Protein AF-A0A5U3ALV8-F1 (afdb_monomer_lite)

Organism: Salmonella enterica (NCBI:txid28901)

Secondary structure (DSSP, 8-state):
--HHHHHHHHHHHHHHHHHHHHHHHHHHHHHHHHHHHHHHHHHHHHSSEEE-TT-SS-SS---EEEEEE--SSSSEEEEEEEETTTEEEEEEEEE-TTSEEEEEEEEEETTEEEEEEEEEEEEETTTTEEEEEEEEE--SSSSSTTGGG---EEEEEE--TTTT--TTS--PPP-

Radius of gyration: 24.42 Å; chains: 1; bounding box: 66×45×70 Å

pLDDT: mean 79.69, std 16.47, range [36.09, 94.75]

Structure (mmCIF, N/CA/C/O backbone):
data_AF-A0A5U3ALV8-F1
#
_entry.id   AF-A0A5U3ALV8-F1
#
loop_
_atom_site.group_PDB
_atom_site.id
_atom_site.type_symbol
_atom_site.label_atom_id
_atom_site.label_alt_id
_atom_site.label_comp_id
_atom_site.label_asym_id
_atom_site.label_entity_id
_atom_site.label_seq_id
_atom_site.pdbx_PDB_ins_code
_atom_site.Cartn_x
_atom_site.Cartn_y
_atom_site.Cartn_z
_atom_site.occupancy
_atom_site.B_iso_or_equiv
_atom_site.auth_seq_id
_atom_site.auth_comp_id
_atom_site.auth_asym_id
_atom_site.auth_atom_id
_atom_site.pdbx_PDB_model_num
ATOM 1 N N . MET A 1 1 ? -31.686 26.295 45.416 1.00 59.69 1 MET A N 1
ATOM 2 C CA . MET A 1 1 ? -31.853 25.153 44.488 1.00 59.69 1 MET A CA 1
ATOM 3 C C . MET A 1 1 ? -32.961 24.269 45.014 1.00 59.69 1 MET A C 1
ATOM 5 O O . MET A 1 1 ? -32.946 23.977 46.206 1.00 59.69 1 MET A O 1
ATOM 9 N N . LYS A 1 2 ? -33.937 23.896 44.177 1.00 85.94 2 LYS A N 1
ATOM 10 C CA . LYS A 1 2 ? -34.950 22.918 44.588 1.00 85.94 2 LYS A CA 1
ATOM 11 C C . LYS A 1 2 ? -34.312 21.530 44.600 1.00 85.94 2 LYS A C 1
ATOM 13 O O . LYS A 1 2 ? -33.419 21.245 43.809 1.00 85.94 2 LYS A O 1
ATOM 18 N N . LEU A 1 3 ? -34.788 20.664 45.489 1.00 81.38 3 LEU A N 1
ATOM 19 C CA . LEU A 1 3 ? -34.316 19.280 45.618 1.00 81.38 3 LEU A CA 1
ATOM 20 C C . LEU A 1 3 ? -34.462 18.504 44.291 1.00 81.38 3 LEU A C 1
ATOM 22 O O . LEU A 1 3 ? -33.603 17.696 43.948 1.00 81.38 3 LEU A O 1
ATOM 26 N N . SER A 1 4 ? -35.490 18.837 43.503 1.00 83.81 4 SER A N 1
ATOM 27 C CA . SER A 1 4 ? -35.713 18.344 42.138 1.00 83.81 4 SER A CA 1
ATOM 28 C C . SER A 1 4 ? -34.569 18.669 41.178 1.00 83.81 4 SER A C 1
ATOM 30 O O . SER A 1 4 ? -34.181 17.818 40.385 1.00 83.81 4 SER A O 1
ATOM 32 N N . ASP A 1 5 ? -34.007 19.875 41.270 1.00 83.38 5 ASP A N 1
ATOM 33 C CA . ASP A 1 5 ? -32.976 20.357 40.348 1.00 83.38 5 ASP A CA 1
ATOM 34 C C . ASP A 1 5 ? -31.642 19.660 40.645 1.00 83.38 5 ASP A C 1
ATOM 36 O O . ASP A 1 5 ? -30.914 19.278 39.732 1.00 83.38 5 ASP A O 1
ATOM 40 N N . SER A 1 6 ? -31.359 19.409 41.929 1.00 85.12 6 SER A N 1
ATOM 41 C CA . SER A 1 6 ? -30.195 18.631 42.363 1.00 85.12 6 SER A CA 1
ATOM 42 C C . SER A 1 6 ? -30.276 17.169 41.909 1.00 85.12 6 SER A C 1
ATOM 44 O O . SER A 1 6 ? -29.286 16.616 41.436 1.00 85.12 6 SER A O 1
ATOM 46 N N . ILE A 1 7 ? -31.451 16.537 42.011 1.00 86.69 7 ILE A N 1
ATOM 47 C CA . ILE A 1 7 ? -31.667 15.149 41.563 1.00 86.69 7 ILE A CA 1
ATOM 48 C C . ILE A 1 7 ? -31.586 15.052 40.031 1.00 86.69 7 ILE A C 1
ATOM 50 O O . ILE A 1 7 ? -30.960 14.132 39.499 1.00 86.69 7 ILE A O 1
ATOM 54 N N . ALA A 1 8 ? -32.160 16.018 39.310 1.00 85.12 8 ALA A N 1
ATOM 55 C CA . ALA A 1 8 ? -32.046 16.108 37.856 1.00 85.12 8 ALA A CA 1
ATOM 56 C C . ALA A 1 8 ? -30.580 16.261 37.410 1.00 85.12 8 ALA A C 1
ATOM 58 O O . ALA A 1 8 ? -30.139 15.601 36.474 1.00 85.12 8 ALA A O 1
ATOM 59 N N . PHE A 1 9 ? -29.789 17.062 38.126 1.00 88.88 9 PHE A N 1
ATOM 60 C CA . PHE A 1 9 ? -28.369 17.235 37.827 1.00 88.88 9 PHE A CA 1
ATOM 61 C C . PHE A 1 9 ? -27.546 15.963 38.091 1.00 88.88 9 PHE A C 1
ATOM 63 O O . PHE A 1 9 ? -26.733 15.564 37.259 1.00 88.88 9 PHE A O 1
ATOM 70 N N . ILE A 1 10 ? -27.789 15.277 39.213 1.00 89.69 10 ILE A N 1
ATOM 71 C CA . ILE A 1 10 ? -27.109 14.011 39.533 1.00 89.69 10 ILE A CA 1
ATOM 72 C C . ILE A 1 10 ? -27.480 12.924 38.516 1.00 89.69 10 ILE A C 1
ATOM 74 O O . ILE A 1 10 ? -26.599 12.217 38.030 1.00 89.69 10 ILE A O 1
ATOM 78 N N . SER A 1 11 ? -28.760 12.806 38.152 1.00 89.69 11 SER A N 1
ATOM 79 C CA . SER A 1 11 ? -29.200 11.833 37.143 1.00 89.69 11 SER A CA 1
ATOM 80 C C . SER A 1 11 ? -28.583 12.110 35.772 1.00 89.69 11 SER A C 1
ATOM 82 O O . SER A 1 11 ? -28.074 11.177 35.158 1.00 89.69 11 SER A O 1
ATOM 84 N N . LEU A 1 12 ? -28.498 13.374 35.341 1.00 91.38 12 LEU A N 1
ATOM 85 C CA . LEU A 1 12 ? -27.800 13.762 34.111 1.00 91.38 12 LEU A CA 1
ATOM 86 C C . LEU A 1 12 ? -26.332 13.303 34.114 1.00 91.38 12 LEU A C 1
ATOM 88 O O . LEU A 1 12 ? -25.855 12.732 33.130 1.00 91.38 12 LEU A O 1
ATOM 92 N N . ILE A 1 13 ? -25.618 13.520 35.223 1.00 90.56 13 ILE A N 1
ATOM 93 C CA . ILE A 1 13 ? -24.218 13.105 35.370 1.00 90.56 13 ILE A CA 1
ATOM 94 C C . ILE A 1 13 ? -24.096 11.582 35.257 1.00 90.56 13 ILE A C 1
ATOM 96 O O . ILE A 1 13 ? -23.294 11.087 34.464 1.00 90.56 13 ILE A O 1
ATOM 100 N N . VAL A 1 14 ? -24.914 10.834 36.001 1.00 89.81 14 VAL A N 1
ATOM 101 C CA . VAL A 1 14 ? -24.889 9.363 35.998 1.00 89.81 14 VAL A CA 1
ATOM 102 C C . VAL A 1 14 ? -25.221 8.807 34.611 1.00 89.81 14 VAL A C 1
ATOM 104 O O . VAL A 1 14 ? -24.512 7.928 34.122 1.00 89.81 14 VAL A O 1
ATOM 107 N N . SER A 1 15 ? -26.233 9.354 33.934 1.00 89.06 15 SER A N 1
ATOM 108 C CA . SER A 1 15 ? -26.587 8.971 32.563 1.00 89.06 15 SER A CA 1
ATOM 109 C C . SER A 1 15 ? -25.458 9.260 31.571 1.00 89.06 15 SER A C 1
ATOM 111 O O . SER A 1 15 ? -25.174 8.430 30.710 1.00 89.06 15 SER A O 1
ATOM 113 N N . THR A 1 16 ? -24.765 10.392 31.716 1.00 89.06 16 THR A N 1
ATOM 114 C CA . THR A 1 16 ? -23.624 10.748 30.858 1.00 89.06 16 THR A CA 1
ATOM 115 C C 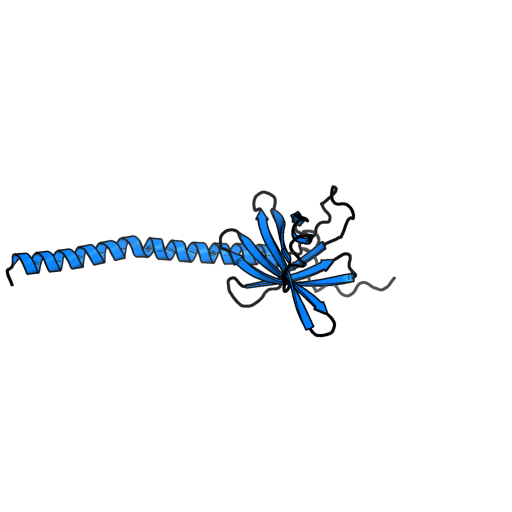. THR A 1 16 ? -22.455 9.787 31.063 1.00 89.06 16 THR A C 1
ATOM 117 O O . THR A 1 16 ? -21.880 9.293 30.093 1.00 89.06 16 THR A O 1
ATOM 120 N N . PHE A 1 17 ? -22.127 9.455 32.314 1.00 89.12 17 PHE A N 1
ATOM 121 C CA . PHE A 1 17 ? -21.085 8.473 32.613 1.00 89.12 17 PHE A CA 1
ATOM 122 C C . PHE A 1 17 ? -21.447 7.071 32.119 1.00 89.12 17 PHE A C 1
ATOM 124 O O . PHE A 1 17 ? -20.585 6.399 31.560 1.00 89.12 17 PHE A O 1
ATOM 131 N N . ALA A 1 18 ? -22.705 6.640 32.250 1.00 87.94 18 ALA A N 1
ATOM 132 C CA . ALA A 1 18 ? -23.166 5.356 31.721 1.00 87.94 18 ALA A CA 1
ATOM 133 C C . ALA A 1 18 ? -23.094 5.301 30.182 1.00 87.94 18 ALA A C 1
ATOM 135 O O . ALA A 1 18 ? -22.675 4.294 29.603 1.00 87.94 18 ALA A O 1
ATOM 136 N N . PHE A 1 19 ? -23.434 6.400 29.504 1.00 87.81 19 PHE A N 1
ATOM 137 C CA . PHE A 1 19 ? -23.300 6.516 28.052 1.00 87.81 19 PHE A CA 1
ATOM 138 C C . PHE A 1 19 ? -21.833 6.466 27.600 1.00 87.81 19 PHE A C 1
ATOM 140 O O . PHE A 1 19 ? -21.486 5.733 26.675 1.00 87.81 19 PHE A O 1
ATOM 147 N N . LEU A 1 20 ? -20.938 7.187 28.279 1.00 85.00 20 LEU A N 1
ATOM 148 C CA . LEU A 1 20 ? -19.505 7.129 27.983 1.00 85.00 20 LEU A CA 1
ATOM 149 C C . LEU A 1 20 ? -18.925 5.741 28.277 1.00 85.00 20 LEU A C 1
ATOM 151 O O . LEU A 1 20 ? -18.179 5.211 27.460 1.00 85.00 20 LEU A O 1
ATOM 155 N N . ALA A 1 21 ? -19.298 5.118 29.396 1.00 81.62 21 ALA A N 1
ATOM 156 C CA . ALA A 1 21 ? -18.824 3.788 29.770 1.00 81.62 21 ALA A CA 1
ATOM 157 C C . ALA A 1 21 ? -19.281 2.695 28.792 1.00 81.62 21 ALA A C 1
ATOM 159 O O . ALA A 1 21 ? -18.535 1.750 28.551 1.00 81.62 21 ALA A O 1
ATOM 160 N N . SER A 1 22 ? -20.473 2.829 28.203 1.00 83.38 22 SER A N 1
ATOM 161 C CA . SER A 1 22 ? -20.981 1.882 27.202 1.00 83.38 22 SER A CA 1
ATOM 162 C C . SER A 1 22 ? -20.384 2.105 25.811 1.00 83.38 22 SER A C 1
ATOM 164 O O . SER A 1 22 ? -20.068 1.142 25.120 1.00 83.38 22 SER A O 1
ATOM 166 N N . THR A 1 23 ? -20.168 3.353 25.392 1.00 81.25 23 THR A N 1
ATOM 167 C CA . THR A 1 23 ? -19.659 3.667 24.041 1.00 81.25 23 THR A CA 1
ATOM 168 C C . THR A 1 23 ? -18.134 3.612 23.924 1.00 81.25 23 THR A C 1
ATOM 170 O O . THR A 1 23 ? -17.599 3.269 22.866 1.00 81.25 23 THR A O 1
ATOM 173 N N . TYR A 1 24 ? -17.405 3.904 25.001 1.00 83.19 24 TYR A N 1
ATOM 174 C CA . TYR A 1 24 ? -15.942 3.951 25.003 1.00 83.19 24 TYR A CA 1
ATOM 175 C C . TYR A 1 24 ? -15.257 2.622 24.624 1.00 83.19 24 TYR A C 1
ATOM 177 O O . TYR A 1 24 ? -14.324 2.671 23.813 1.00 83.19 24 TYR A O 1
ATOM 185 N N . PRO A 1 25 ? -15.694 1.442 25.118 1.00 85.56 25 PRO A N 1
ATOM 186 C CA . PRO A 1 25 ? -15.131 0.156 24.704 1.00 85.56 25 PRO A CA 1
ATOM 187 C C . PRO A 1 25 ? -15.220 -0.051 23.191 1.00 85.56 25 PRO A C 1
ATOM 189 O O . PRO A 1 25 ? -14.209 -0.345 22.559 1.00 85.56 25 PRO A O 1
ATOM 192 N N . HIS A 1 26 ? -16.377 0.234 22.587 1.00 82.38 26 HIS A N 1
ATOM 193 C CA . HIS A 1 26 ? -16.579 0.099 21.142 1.00 82.38 26 HIS A CA 1
ATOM 194 C C . HIS A 1 26 ? -15.650 1.006 20.329 1.00 82.38 26 HIS A C 1
ATOM 196 O O . HIS A 1 26 ? -15.057 0.568 19.342 1.00 82.38 26 HIS A O 1
ATOM 202 N N . ILE A 1 27 ? -15.462 2.258 20.758 1.00 84.31 27 ILE A N 1
ATOM 203 C CA . ILE A 1 27 ? -14.531 3.188 20.101 1.00 84.31 27 ILE A CA 1
ATOM 204 C C . ILE A 1 27 ? -13.092 2.668 20.201 1.00 84.31 27 ILE A C 1
ATOM 206 O O . ILE A 1 27 ? -12.321 2.758 19.239 1.00 84.31 27 ILE A O 1
ATOM 210 N N . MET A 1 28 ? -12.708 2.134 21.362 1.00 87.88 28 MET A N 1
ATOM 211 C CA . MET A 1 28 ? -11.367 1.594 21.569 1.00 87.88 28 MET A CA 1
ATOM 212 C C . MET A 1 28 ? -11.123 0.320 20.768 1.00 87.88 28 MET A C 1
ATOM 214 O O . MET A 1 28 ? -10.058 0.194 20.160 1.00 87.88 28 MET A O 1
ATOM 218 N N . ASP A 1 29 ? -12.098 -0.578 20.696 1.00 90.31 29 ASP A N 1
ATOM 219 C CA . ASP A 1 29 ? -11.998 -1.805 19.912 1.00 90.31 29 ASP A CA 1
ATOM 220 C C . ASP A 1 29 ? -11.961 -1.510 18.414 1.00 90.31 29 ASP A C 1
ATOM 222 O O . ASP A 1 29 ? -11.103 -2.041 17.711 1.00 90.31 29 ASP A O 1
ATOM 226 N N . TRP A 1 30 ? -12.757 -0.554 17.932 1.00 86.00 30 TRP A N 1
ATOM 227 C CA . TRP A 1 30 ? -12.657 -0.066 16.556 1.00 86.00 30 TRP A CA 1
ATOM 228 C C . TRP A 1 30 ? -11.261 0.497 16.240 1.00 86.00 30 TRP A C 1
ATOM 230 O O . TRP A 1 30 ? -10.647 0.133 15.232 1.00 86.00 30 TRP A O 1
ATOM 240 N N . LYS A 1 31 ? -10.691 1.332 17.126 1.00 88.12 31 LYS A N 1
ATOM 241 C CA . LYS A 1 31 ? -9.317 1.852 16.965 1.00 88.12 31 LYS A CA 1
ATOM 242 C C . LYS A 1 31 ? -8.274 0.734 16.988 1.00 88.12 31 LYS A C 1
ATOM 244 O O . LYS A 1 31 ? -7.291 0.810 16.249 1.00 88.12 31 LYS A O 1
ATOM 249 N N . ARG A 1 32 ? -8.444 -0.277 17.844 1.00 89.19 32 ARG A N 1
ATOM 250 C CA . ARG A 1 32 ? -7.549 -1.442 17.932 1.00 89.19 32 ARG A CA 1
ATOM 251 C C . ARG A 1 32 ? -7.624 -2.290 16.669 1.00 89.19 32 ARG A C 1
ATOM 253 O O . ARG A 1 32 ? -6.571 -2.620 16.134 1.00 89.19 32 ARG A O 1
ATOM 260 N N . ASN A 1 33 ? -8.822 -2.564 16.164 1.00 90.44 33 ASN A N 1
ATOM 261 C CA . ASN A 1 33 ? -9.025 -3.327 14.936 1.00 90.44 33 ASN A CA 1
ATOM 262 C C . ASN A 1 33 ? -8.391 -2.616 13.743 1.00 90.44 33 ASN A C 1
ATOM 264 O O . ASN A 1 33 ? -7.566 -3.218 13.070 1.00 90.44 33 ASN A O 1
ATOM 268 N N . ARG A 1 34 ? -8.608 -1.301 13.581 1.00 90.38 34 ARG A N 1
ATOM 269 C CA . ARG A 1 34 ? -7.922 -0.517 12.534 1.00 90.38 34 ARG A CA 1
ATOM 270 C C . ARG A 1 34 ? -6.402 -0.639 12.595 1.00 90.38 34 ARG A C 1
ATOM 272 O O . ARG A 1 34 ? -5.747 -0.712 11.562 1.00 90.38 34 ARG A O 1
ATOM 279 N N . ARG A 1 35 ? -5.825 -0.639 13.801 1.00 89.62 35 ARG A N 1
ATOM 280 C CA . ARG A 1 35 ? -4.373 -0.802 13.984 1.00 89.62 35 ARG A CA 1
ATOM 281 C C . ARG A 1 35 ? -3.914 -2.204 13.596 1.00 89.62 35 ARG A C 1
ATOM 283 O O . ARG A 1 35 ? -2.885 -2.313 12.943 1.00 89.62 35 ARG A O 1
ATOM 290 N N . LYS A 1 36 ? -4.661 -3.240 13.989 1.00 92.12 36 LYS A N 1
ATOM 291 C CA . LYS A 1 36 ? -4.368 -4.631 13.623 1.00 92.12 36 LYS A CA 1
ATOM 292 C C . LYS A 1 36 ? -4.418 -4.821 12.110 1.00 92.12 36 LYS A C 1
ATOM 294 O O . LYS A 1 36 ? -3.460 -5.360 11.575 1.00 92.12 36 LYS A O 1
ATOM 299 N N . SER A 1 37 ? -5.448 -4.304 11.438 1.00 91.56 37 SER A N 1
ATOM 300 C CA . SER A 1 37 ? -5.576 -4.378 9.978 1.00 91.56 37 SER A CA 1
ATOM 301 C C . SER A 1 37 ? -4.404 -3.699 9.270 1.00 91.56 37 SER A C 1
ATOM 303 O O . SER A 1 37 ? -3.772 -4.308 8.420 1.00 91.56 37 SER A O 1
ATOM 305 N N . ILE A 1 38 ? -4.023 -2.482 9.685 1.00 92.50 38 ILE A N 1
ATOM 306 C CA . ILE A 1 38 ? -2.843 -1.800 9.122 1.00 92.50 38 ILE A CA 1
ATOM 307 C C . ILE A 1 38 ? -1.578 -2.654 9.280 1.00 92.50 38 ILE A C 1
ATOM 309 O O . ILE A 1 38 ? -0.807 -2.793 8.337 1.00 92.50 38 ILE A O 1
ATOM 313 N N . THR A 1 39 ? -1.342 -3.210 10.472 1.00 91.44 39 THR A N 1
ATOM 314 C CA . THR A 1 39 ? -0.158 -4.042 10.724 1.00 91.44 39 THR A CA 1
ATOM 315 C C . THR A 1 39 ? -0.185 -5.336 9.915 1.00 91.44 39 THR A C 1
ATOM 317 O O . THR A 1 39 ? 0.858 -5.748 9.419 1.00 91.44 39 THR A O 1
ATOM 320 N N . TYR A 1 40 ? -1.357 -5.950 9.765 1.00 92.25 40 TYR A N 1
ATOM 321 C CA . TYR A 1 40 ? -1.568 -7.138 8.943 1.00 92.25 40 TYR A CA 1
ATOM 322 C C . TYR A 1 40 ? -1.212 -6.871 7.478 1.00 92.25 40 TYR A C 1
ATOM 324 O O . TYR A 1 40 ? -0.292 -7.503 6.964 1.00 92.25 40 TYR A O 1
ATOM 332 N N . PHE A 1 41 ? -1.831 -5.868 6.848 1.00 92.06 41 PHE A N 1
ATOM 333 C CA . PHE A 1 41 ? -1.549 -5.551 5.449 1.00 92.06 41 PHE A CA 1
ATOM 334 C C . PHE A 1 41 ? -0.110 -5.102 5.235 1.00 92.06 41 PHE A C 1
ATOM 336 O O . PHE A 1 41 ? 0.536 -5.562 4.302 1.00 92.06 41 PHE A O 1
ATOM 343 N N . LYS A 1 42 ? 0.432 -4.266 6.133 1.00 91.56 42 LYS A N 1
ATOM 344 C CA . LYS A 1 42 ? 1.835 -3.849 6.055 1.00 91.56 42 LYS A CA 1
ATOM 345 C C . LYS A 1 42 ? 2.773 -5.056 6.070 1.00 91.56 42 LYS A C 1
ATOM 347 O O . LYS A 1 42 ? 3.703 -5.086 5.283 1.00 91.56 42 LYS A O 1
ATOM 352 N N . ARG A 1 43 ? 2.511 -6.049 6.923 1.00 90.50 43 ARG A N 1
ATOM 353 C CA . ARG A 1 43 ? 3.317 -7.272 6.992 1.00 90.50 43 ARG A CA 1
ATOM 354 C C . ARG A 1 43 ? 3.224 -8.099 5.709 1.00 90.50 43 ARG A C 1
ATOM 356 O O . ARG A 1 43 ? 4.244 -8.609 5.268 1.00 90.50 43 ARG A O 1
ATOM 363 N N . ILE A 1 44 ? 2.027 -8.226 5.137 1.00 90.25 44 ILE A N 1
ATOM 364 C CA . ILE A 1 44 ? 1.783 -8.961 3.887 1.00 90.25 44 ILE A CA 1
ATOM 365 C C . ILE A 1 44 ? 2.553 -8.341 2.724 1.00 90.25 44 ILE A C 1
ATOM 367 O O . ILE A 1 4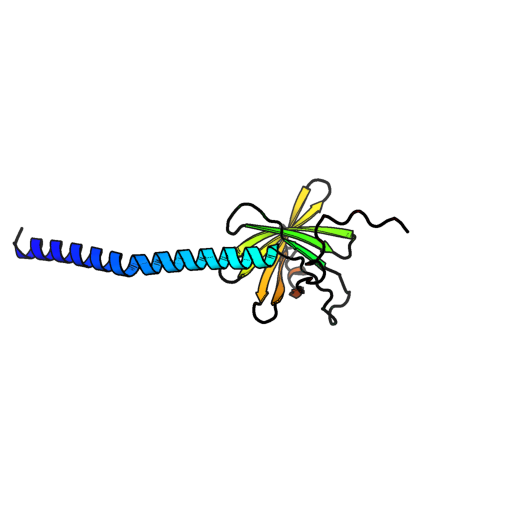4 ? 3.235 -9.052 1.992 1.00 90.25 44 ILE A O 1
ATOM 371 N N . ILE A 1 45 ? 2.464 -7.022 2.555 1.00 90.56 45 ILE A N 1
ATOM 372 C CA . ILE A 1 45 ? 3.109 -6.358 1.418 1.00 90.56 45 ILE A CA 1
ATOM 373 C C . ILE A 1 45 ? 4.634 -6.344 1.553 1.00 90.56 45 ILE A C 1
ATOM 375 O O . ILE A 1 45 ? 5.316 -6.444 0.543 1.00 90.56 45 ILE A O 1
ATOM 379 N N . THR A 1 46 ? 5.178 -6.267 2.776 1.00 90.50 46 THR A N 1
ATOM 380 C CA . THR A 1 46 ? 6.633 -6.254 3.015 1.00 90.50 46 THR A CA 1
ATOM 381 C C . THR A 1 46 ? 7.270 -7.636 3.060 1.00 90.50 46 THR A C 1
ATOM 383 O O . THR A 1 46 ? 8.489 -7.727 3.034 1.00 90.50 46 THR A O 1
ATOM 386 N N . SER A 1 47 ? 6.496 -8.717 3.194 1.00 87.56 47 SER A N 1
ATOM 387 C CA . SER A 1 47 ? 7.074 -10.061 3.342 1.00 87.56 47 SER A CA 1
ATOM 388 C C . SER A 1 47 ? 7.623 -10.645 2.042 1.00 87.56 47 SER A C 1
ATOM 390 O O . SER A 1 47 ? 8.318 -11.653 2.086 1.00 87.56 47 SER A O 1
ATOM 392 N N . THR A 1 48 ? 7.259 -10.074 0.897 1.00 85.31 48 THR A N 1
ATOM 393 C CA . THR A 1 48 ? 7.521 -10.638 -0.432 1.00 85.31 48 THR A CA 1
ATOM 394 C C . THR A 1 48 ? 7.689 -9.531 -1.460 1.00 85.31 48 THR A C 1
ATOM 396 O O . THR A 1 48 ? 7.168 -8.428 -1.278 1.00 85.31 48 THR A O 1
ATOM 399 N N . LYS A 1 49 ? 8.343 -9.850 -2.577 1.00 90.12 49 LYS A N 1
ATOM 400 C CA . LYS A 1 49 ? 8.320 -9.004 -3.773 1.00 90.12 49 LYS A CA 1
ATOM 401 C C . LYS A 1 49 ? 7.047 -9.241 -4.582 1.00 90.12 49 LYS A C 1
ATOM 403 O O . LYS A 1 49 ? 6.420 -10.297 -4.475 1.00 90.12 49 LYS A O 1
ATOM 408 N N . TRP A 1 50 ? 6.678 -8.254 -5.383 1.00 90.88 50 TRP A N 1
ATOM 409 C CA . TRP A 1 50 ? 5.470 -8.245 -6.200 1.00 90.88 50 TRP A CA 1
ATOM 410 C C . TRP A 1 50 ? 5.847 -7.952 -7.644 1.00 90.88 50 TRP A C 1
ATOM 412 O O . TRP A 1 50 ? 6.541 -6.970 -7.891 1.00 90.88 50 TRP A O 1
ATOM 422 N N . THR A 1 51 ? 5.407 -8.781 -8.586 1.00 89.44 51 THR A N 1
ATOM 423 C CA . THR A 1 51 ? 5.830 -8.693 -9.989 1.00 89.44 51 THR A CA 1
ATOM 424 C C . THR A 1 51 ? 4.650 -8.801 -10.936 1.00 89.44 51 THR A C 1
ATOM 426 O O . THR A 1 51 ? 3.609 -9.336 -10.571 1.00 89.44 51 THR A O 1
ATOM 429 N N . ASN A 1 52 ? 4.776 -8.304 -12.165 1.00 85.00 52 ASN A N 1
ATOM 430 C CA . ASN A 1 52 ? 3.716 -8.425 -13.173 1.00 85.00 52 ASN A CA 1
ATOM 431 C C . ASN A 1 52 ? 3.929 -9.584 -14.172 1.00 85.00 52 ASN A C 1
ATOM 433 O O . ASN A 1 52 ? 3.311 -9.601 -15.235 1.00 85.00 52 ASN A O 1
ATOM 437 N N . GLU A 1 53 ? 4.785 -10.563 -13.864 1.00 72.38 53 GLU A N 1
ATOM 438 C CA . GLU A 1 53 ? 5.111 -11.658 -14.799 1.00 72.38 53 GLU A CA 1
ATOM 439 C C . GLU A 1 53 ? 3.945 -12.617 -15.098 1.00 72.38 53 GLU A C 1
ATOM 441 O O . GLU A 1 53 ? 4.025 -13.418 -16.028 1.00 72.38 53 GLU A O 1
ATOM 446 N N . GLY A 1 54 ? 2.836 -12.517 -14.363 1.00 58.31 54 GLY A N 1
ATOM 447 C CA . GLY A 1 54 ? 1.586 -13.219 -14.665 1.00 58.31 54 GLY A CA 1
ATOM 448 C C . GLY A 1 54 ? 0.701 -12.530 -15.714 1.00 58.31 54 GLY A C 1
ATOM 449 O O . GLY A 1 54 ? -0.310 -13.111 -16.113 1.00 58.31 54 GLY A O 1
ATOM 450 N N . ASP A 1 55 ? 1.042 -11.317 -16.178 1.00 61.72 55 ASP A N 1
ATOM 451 C CA . ASP A 1 55 ? 0.182 -10.543 -17.079 1.00 61.72 55 ASP A CA 1
ATOM 452 C C . ASP A 1 55 ? 0.460 -10.937 -18.528 1.00 61.72 55 ASP A C 1
ATOM 454 O O . ASP A 1 55 ? 1.435 -10.525 -19.165 1.00 61.72 55 ASP A O 1
ATOM 458 N N . ILE A 1 56 ? -0.415 -11.780 -19.070 1.00 54.59 56 ILE A N 1
ATOM 459 C CA . ILE A 1 56 ? -0.327 -12.231 -20.458 1.00 54.59 56 ILE A CA 1
ATOM 460 C C . ILE A 1 56 ? -0.909 -11.222 -21.458 1.00 54.59 56 ILE A C 1
ATOM 462 O O . ILE A 1 56 ? -0.684 -11.393 -22.658 1.00 54.59 56 ILE A O 1
ATOM 466 N N . TYR A 1 57 ? -1.620 -10.186 -20.997 1.00 56.72 57 TYR A N 1
ATOM 467 C CA . TYR A 1 57 ? -2.382 -9.270 -21.852 1.00 56.72 57 TYR A CA 1
ATOM 468 C C . TYR A 1 57 ? -1.703 -7.910 -22.073 1.00 56.72 57 TYR A C 1
ATOM 470 O O . TYR A 1 57 ? -2.047 -7.219 -23.034 1.00 56.72 57 TYR A O 1
ATOM 478 N N . PHE A 1 58 ? -0.731 -7.521 -21.244 1.00 56.28 58 PHE A N 1
ATOM 479 C CA . PHE A 1 58 ? -0.051 -6.230 -21.382 1.00 56.28 58 PHE A CA 1
ATOM 480 C C . PHE A 1 58 ? 0.960 -6.219 -22.551 1.00 56.28 58 PHE A C 1
ATOM 482 O O . PHE A 1 58 ? 1.790 -7.118 -22.683 1.00 56.28 58 PHE A O 1
ATOM 489 N N . SER A 1 59 ? 0.910 -5.200 -23.420 1.00 51.81 59 SER A N 1
ATOM 490 C CA . SER A 1 59 ? 1.896 -4.961 -24.490 1.00 51.81 59 SER A CA 1
ATOM 491 C C . SER A 1 59 ? 2.070 -3.452 -24.737 1.00 51.81 59 SER A C 1
ATOM 493 O O . SER A 1 59 ? 1.063 -2.785 -24.982 1.00 51.81 59 SER A O 1
ATOM 495 N N . PRO A 1 60 ? 3.301 -2.896 -24.758 1.00 54.06 60 PRO A N 1
ATOM 496 C CA . PRO A 1 60 ? 4.588 -3.570 -24.557 1.00 54.06 60 PRO A CA 1
ATOM 497 C C . PRO A 1 60 ? 4.737 -4.102 -23.124 1.00 54.06 60 PRO A C 1
ATOM 499 O O . PRO A 1 60 ? 4.336 -3.435 -22.176 1.00 54.06 60 PRO A O 1
ATOM 502 N N . LYS A 1 61 ? 5.292 -5.314 -22.974 1.00 64.81 61 LYS A N 1
ATOM 503 C CA . LYS A 1 61 ? 5.499 -5.977 -21.676 1.00 64.81 61 LYS A CA 1
ATOM 504 C C . LYS A 1 61 ? 6.622 -5.288 -20.903 1.00 64.81 61 LYS A C 1
ATOM 506 O O . LYS A 1 61 ? 7.750 -5.767 -20.908 1.00 64.81 61 LYS A O 1
ATOM 511 N N . SER A 1 62 ? 6.329 -4.152 -20.277 1.00 74.06 62 SER A N 1
ATOM 512 C CA . SER A 1 62 ? 7.205 -3.638 -19.228 1.00 74.06 62 SER A CA 1
ATOM 513 C C . SER A 1 62 ? 7.143 -4.604 -18.054 1.00 74.06 62 SER A C 1
ATOM 515 O O . SER A 1 62 ? 6.052 -4.888 -17.570 1.00 74.06 62 SER A O 1
ATOM 517 N N . HIS A 1 63 ? 8.280 -5.131 -17.625 1.00 79.75 63 HIS A N 1
ATOM 518 C CA . HIS A 1 63 ? 8.391 -5.961 -16.435 1.00 79.75 63 HIS A CA 1
ATOM 519 C C . HIS A 1 63 ? 8.552 -5.062 -15.207 1.00 79.75 63 HIS A C 1
ATOM 521 O O . HIS A 1 63 ? 9.381 -4.154 -15.217 1.00 79.75 63 HIS A O 1
ATOM 527 N N . PHE A 1 64 ? 7.741 -5.286 -14.180 1.00 85.69 64 PHE A N 1
ATOM 528 C CA . PHE A 1 64 ? 7.748 -4.531 -12.936 1.00 85.69 64 PHE A CA 1
ATOM 529 C C . PHE A 1 64 ? 8.111 -5.452 -11.784 1.00 85.69 64 PHE A C 1
ATOM 531 O O . PHE A 1 64 ? 7.420 -6.443 -11.567 1.00 85.69 64 PHE A O 1
ATOM 538 N N . ASP A 1 65 ? 9.112 -5.047 -11.013 1.00 88.62 65 ASP A N 1
ATOM 539 C CA . ASP A 1 65 ? 9.481 -5.642 -9.736 1.00 88.62 65 ASP A CA 1
ATOM 540 C C . ASP A 1 65 ? 9.289 -4.603 -8.635 1.00 88.62 65 ASP A C 1
ATOM 542 O O . ASP A 1 65 ? 9.968 -3.575 -8.593 1.00 88.62 65 ASP A O 1
ATOM 546 N N . LEU A 1 66 ? 8.351 -4.862 -7.731 1.00 91.88 66 LEU A N 1
ATOM 547 C CA . LEU A 1 66 ? 8.009 -3.988 -6.620 1.00 91.88 66 LEU A CA 1
ATOM 548 C C . LEU A 1 66 ? 8.371 -4.658 -5.292 1.00 91.88 66 LEU A C 1
ATOM 550 O O . LEU A 1 66 ? 7.828 -5.702 -4.928 1.00 91.88 66 LEU A O 1
ATOM 554 N N . SER A 1 67 ? 9.254 -4.020 -4.530 1.00 93.38 67 SER A N 1
ATOM 555 C CA . SER A 1 67 ? 9.684 -4.488 -3.211 1.00 93.38 67 SER A CA 1
ATOM 556 C C . SER A 1 67 ? 9.377 -3.444 -2.147 1.00 93.38 67 SER A C 1
ATOM 558 O O . SER A 1 67 ? 9.831 -2.303 -2.233 1.00 93.38 67 SER A O 1
ATOM 560 N N . PHE A 1 68 ? 8.606 -3.816 -1.128 1.00 92.94 68 PHE A N 1
ATOM 561 C CA . PHE A 1 68 ? 8.295 -2.921 -0.016 1.00 92.94 68 PHE A CA 1
ATOM 562 C C . PHE A 1 68 ? 9.357 -3.017 1.077 1.00 92.94 68 PHE A C 1
ATOM 564 O O . PHE A 1 68 ? 9.661 -4.101 1.568 1.00 92.94 68 PHE A O 1
ATOM 571 N N . LEU A 1 69 ? 9.863 -1.867 1.523 1.00 90.56 69 LEU A N 1
ATOM 572 C CA . LEU A 1 69 ? 10.836 -1.797 2.608 1.00 90.56 69 LEU A CA 1
ATOM 573 C C . LEU A 1 69 ? 10.152 -1.664 3.970 1.00 90.56 69 LEU A C 1
ATOM 575 O O . LEU A 1 69 ? 9.165 -0.936 4.147 1.00 90.56 69 LEU A O 1
ATOM 579 N N . GLU A 1 70 ? 10.739 -2.307 4.977 1.00 87.12 70 GLU A N 1
ATOM 580 C CA . GLU A 1 70 ? 10.307 -2.148 6.358 1.00 87.12 70 GLU A CA 1
ATOM 581 C C . GLU A 1 70 ? 10.759 -0.787 6.907 1.00 87.12 70 GLU A C 1
ATOM 583 O O . GLU A 1 70 ? 11.881 -0.597 7.371 1.00 87.12 70 GLU A O 1
ATOM 588 N N . VAL A 1 71 ? 9.858 0.195 6.841 1.00 88.00 71 VAL A N 1
ATOM 589 C CA . VAL A 1 71 ? 10.114 1.557 7.331 1.00 88.00 71 VAL A CA 1
ATOM 590 C C . VAL A 1 71 ? 9.417 1.853 8.660 1.00 88.00 71 VAL A C 1
ATOM 592 O O . VAL A 1 71 ? 8.294 1.382 8.895 1.00 88.00 71 VAL A O 1
ATOM 595 N N . PRO A 1 72 ? 10.019 2.692 9.526 1.00 83.94 72 PRO A N 1
ATOM 596 C CA . PRO A 1 72 ? 9.386 3.127 10.760 1.00 83.94 72 PRO A CA 1
ATOM 597 C C . PRO A 1 72 ? 8.110 3.935 10.486 1.00 83.94 72 PRO A C 1
ATOM 599 O O . PRO A 1 72 ? 7.987 4.693 9.521 1.00 83.94 72 PRO A O 1
ATOM 602 N N . GLY A 1 73 ? 7.139 3.786 11.385 1.00 84.56 73 GLY A N 1
ATOM 603 C CA . GLY A 1 73 ? 5.821 4.402 11.263 1.00 84.56 73 GLY A CA 1
ATOM 604 C C . GLY A 1 73 ? 4.747 3.394 10.867 1.00 84.56 73 GLY A C 1
ATOM 605 O O . GLY A 1 73 ? 4.942 2.510 10.034 1.00 84.56 73 GLY A O 1
ATOM 606 N N . ARG A 1 74 ? 3.579 3.515 11.504 1.00 85.75 74 ARG A N 1
ATOM 607 C CA . ARG A 1 74 ? 2.528 2.490 11.424 1.00 85.75 74 ARG A CA 1
ATOM 608 C C . ARG A 1 74 ? 1.891 2.404 10.043 1.00 85.75 74 ARG A C 1
ATOM 610 O O . ARG A 1 74 ? 1.655 1.313 9.554 1.00 85.75 74 ARG A O 1
ATOM 617 N N . THR A 1 75 ? 1.613 3.559 9.450 1.00 91.06 75 THR A N 1
ATOM 618 C CA . THR A 1 75 ? 0.965 3.678 8.140 1.00 91.06 75 THR A CA 1
ATOM 619 C C . THR A 1 75 ? 1.952 3.958 7.024 1.00 91.06 75 THR A C 1
ATOM 621 O O . THR A 1 75 ? 1.543 3.955 5.878 1.00 91.06 75 THR A O 1
ATOM 624 N N . ASN A 1 76 ? 3.210 4.274 7.331 1.00 92.81 76 ASN A N 1
ATOM 625 C CA . ASN A 1 76 ? 4.171 4.661 6.307 1.00 92.81 76 ASN A CA 1
ATOM 626 C C . ASN A 1 76 ? 4.578 3.436 5.498 1.00 92.81 76 ASN A C 1
ATOM 628 O O . ASN A 1 76 ? 4.876 2.381 6.073 1.00 92.81 76 ASN A O 1
ATOM 632 N N . VAL A 1 77 ? 4.600 3.623 4.187 1.00 92.62 77 VAL A N 1
ATOM 633 C CA . VAL A 1 77 ? 4.993 2.621 3.208 1.00 92.62 77 VAL A CA 1
ATOM 634 C C . VAL A 1 77 ? 6.047 3.237 2.306 1.00 92.62 77 VAL A C 1
ATOM 636 O O . VAL A 1 77 ? 5.900 4.373 1.848 1.00 92.62 77 VAL A O 1
ATOM 639 N N . TYR A 1 78 ? 7.107 2.476 2.088 1.00 94.12 78 TYR A N 1
ATOM 640 C CA . TYR A 1 78 ? 8.150 2.774 1.129 1.00 94.12 78 TYR A CA 1
ATOM 641 C C . TYR A 1 78 ? 8.324 1.540 0.259 1.00 94.12 78 TYR A C 1
ATOM 643 O O . TYR A 1 78 ? 8.326 0.429 0.789 1.00 94.12 78 TYR A O 1
ATOM 651 N N . ALA A 1 79 ? 8.470 1.731 -1.042 1.00 93.25 79 ALA A N 1
ATOM 652 C CA . ALA A 1 79 ? 8.792 0.652 -1.951 1.00 93.25 79 ALA A CA 1
ATOM 653 C C . ALA A 1 79 ? 9.804 1.094 -3.001 1.00 93.25 79 ALA A C 1
ATOM 655 O O . ALA A 1 79 ? 9.900 2.275 -3.342 1.00 93.25 79 ALA A O 1
ATOM 656 N N . GLU A 1 80 ? 10.545 0.124 -3.504 1.00 92.69 80 GLU A N 1
ATOM 657 C CA . GLU A 1 80 ? 11.426 0.253 -4.652 1.00 92.69 80 GLU A CA 1
ATOM 658 C C . GLU A 1 80 ? 10.747 -0.430 -5.830 1.00 92.69 80 GLU A C 1
ATOM 660 O O . GLU A 1 80 ? 10.267 -1.557 -5.704 1.00 92.69 80 GLU A O 1
ATOM 665 N N . LEU A 1 81 ? 10.664 0.288 -6.944 1.00 90.50 81 LEU A N 1
ATOM 666 C CA . LEU A 1 81 ? 10.145 -0.210 -8.205 1.00 90.50 81 LEU A CA 1
ATOM 667 C C . LEU A 1 81 ? 11.308 -0.309 -9.182 1.00 90.50 81 LEU A C 1
ATOM 669 O O . LEU A 1 81 ? 11.967 0.696 -9.449 1.00 90.50 81 LEU A O 1
ATOM 673 N N . ILE A 1 82 ? 11.521 -1.498 -9.727 1.00 88.19 82 ILE A N 1
ATOM 674 C CA . ILE A 1 82 ? 12.436 -1.743 -10.835 1.00 88.19 82 ILE A CA 1
ATOM 675 C C . ILE A 1 82 ? 11.590 -2.034 -12.073 1.00 88.19 82 ILE A C 1
ATOM 677 O O . ILE A 1 82 ? 10.639 -2.813 -12.019 1.00 88.19 82 ILE A O 1
ATOM 681 N N . VAL A 1 83 ? 11.913 -1.375 -13.181 1.00 84.19 83 VAL A N 1
ATOM 682 C CA . VAL A 1 83 ? 11.232 -1.523 -14.466 1.00 84.19 83 VAL A CA 1
ATOM 683 C C . VAL A 1 83 ? 12.224 -2.076 -15.480 1.00 84.19 83 VAL A C 1
ATOM 685 O O . VAL A 1 83 ? 13.289 -1.498 -15.695 1.00 84.19 83 VAL A O 1
ATOM 688 N N . ASN A 1 84 ? 11.880 -3.203 -16.103 1.00 81.00 84 ASN A N 1
ATOM 689 C CA . ASN A 1 84 ? 12.695 -3.896 -17.108 1.00 81.00 84 ASN A CA 1
ATOM 690 C C . ASN A 1 84 ? 14.137 -4.221 -16.661 1.00 81.00 84 ASN A C 1
ATOM 692 O O . ASN A 1 84 ? 14.998 -4.434 -17.506 1.00 81.00 84 ASN A O 1
ATOM 696 N N . GLY A 1 85 ? 14.412 -4.244 -15.353 1.00 76.19 85 GLY A N 1
ATOM 697 C CA . GLY A 1 85 ? 15.737 -4.520 -14.783 1.00 76.19 85 GLY A CA 1
ATOM 698 C C . GLY A 1 85 ? 16.719 -3.339 -14.757 1.00 76.19 85 GLY A C 1
ATOM 699 O O . GLY A 1 85 ? 17.672 -3.385 -13.984 1.00 76.19 85 GLY A O 1
ATOM 700 N N . ASP A 1 86 ? 16.472 -2.273 -15.522 1.00 77.88 86 ASP A N 1
ATOM 701 C CA . ASP A 1 86 ? 17.442 -1.181 -15.714 1.00 77.88 86 ASP A CA 1
ATOM 702 C C . ASP A 1 86 ? 16.993 0.151 -15.093 1.00 77.88 86 ASP A C 1
ATOM 704 O O . ASP A 1 86 ? 17.817 0.954 -14.645 1.00 77.88 86 ASP A O 1
ATOM 708 N N . GLU A 1 87 ? 15.686 0.407 -15.049 1.00 82.56 87 GLU A N 1
ATOM 709 C CA . GLU A 1 87 ? 15.134 1.652 -14.522 1.00 82.56 87 GLU A CA 1
ATOM 710 C C . GLU A 1 87 ? 14.653 1.450 -13.087 1.00 82.56 87 GLU A C 1
ATOM 712 O O . GLU A 1 87 ? 13.952 0.486 -12.790 1.00 82.56 87 GLU A O 1
ATOM 717 N N . SER A 1 88 ? 14.999 2.371 -12.185 1.00 87.12 88 SER A N 1
ATOM 718 C CA . SER A 1 88 ? 14.545 2.324 -10.792 1.00 87.12 88 SER A CA 1
ATOM 719 C C . SER A 1 88 ? 13.831 3.604 -10.376 1.00 87.12 88 SER A C 1
ATOM 721 O O . SER A 1 88 ? 14.198 4.718 -10.761 1.00 87.12 88 SER A O 1
ATOM 723 N N . ALA A 1 89 ? 12.800 3.436 -9.556 1.00 89.31 89 ALA A N 1
ATOM 724 C CA . ALA A 1 89 ? 12.030 4.514 -8.962 1.00 89.31 89 ALA A CA 1
ATOM 725 C C . ALA A 1 89 ? 11.663 4.173 -7.515 1.00 89.31 89 ALA A C 1
ATOM 727 O O . ALA A 1 89 ? 11.601 3.007 -7.122 1.00 89.31 89 ALA A O 1
ATOM 728 N N . THR A 1 90 ? 11.392 5.200 -6.710 1.00 92.31 90 THR A N 1
ATOM 729 C CA . THR A 1 90 ? 11.004 5.021 -5.307 1.00 92.31 90 THR A CA 1
ATOM 730 C C . THR A 1 90 ? 9.560 5.445 -5.097 1.00 92.31 90 THR A C 1
ATOM 732 O O . THR A 1 90 ? 9.109 6.497 -5.548 1.00 92.31 90 THR A O 1
ATOM 735 N N . LEU A 1 91 ? 8.805 4.625 -4.382 1.00 93.00 91 LEU A N 1
ATOM 736 C CA . LEU A 1 91 ? 7.404 4.851 -4.062 1.00 93.00 91 LEU A CA 1
ATOM 737 C C . LEU A 1 91 ? 7.274 5.147 -2.576 1.00 93.00 91 LEU A C 1
ATOM 739 O O . LEU A 1 91 ? 7.793 4.417 -1.733 1.00 93.00 91 LEU A O 1
ATOM 743 N N . ARG A 1 92 ? 6.570 6.225 -2.231 1.00 94.06 92 ARG A N 1
ATOM 744 C CA . ARG A 1 92 ? 6.389 6.644 -0.835 1.00 94.06 92 ARG A CA 1
ATOM 745 C C . ARG A 1 92 ? 4.953 6.998 -0.560 1.00 94.06 92 ARG A C 1
ATOM 747 O O . ARG A 1 92 ? 4.359 7.769 -1.301 1.00 94.06 92 ARG A O 1
ATOM 754 N N . GLY A 1 93 ? 4.402 6.512 0.540 1.00 93.88 93 GLY A N 1
ATOM 755 C CA . GLY A 1 93 ? 3.034 6.862 0.868 1.00 93.88 93 GLY A CA 1
ATOM 756 C C . GLY A 1 93 ? 2.514 6.251 2.147 1.00 93.88 93 GLY A C 1
ATOM 757 O O . GLY A 1 93 ? 3.260 6.018 3.104 1.00 93.88 93 GLY A O 1
ATOM 758 N N . LYS A 1 94 ? 1.194 6.058 2.182 1.00 94.50 94 LYS A N 1
ATOM 759 C CA . LYS A 1 94 ? 0.49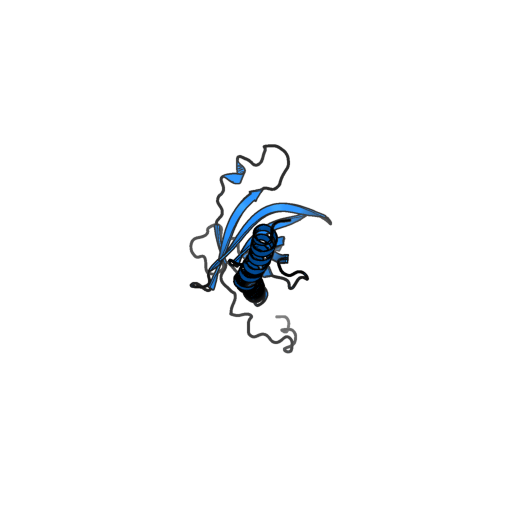6 5.570 3.370 1.00 94.50 94 LYS A CA 1
ATOM 760 C C . LYS A 1 94 ? -0.457 4.432 3.048 1.00 94.50 94 LYS A C 1
ATOM 762 O O . LYS A 1 94 ? -1.216 4.525 2.088 1.00 94.50 94 LYS A O 1
ATOM 767 N N . ILE A 1 95 ? -0.464 3.428 3.921 1.00 94.25 95 ILE A N 1
ATOM 768 C CA . ILE A 1 95 ? -1.460 2.360 3.943 1.00 94.25 95 ILE A CA 1
ATOM 769 C C . ILE A 1 95 ? -2.642 2.725 4.839 1.00 94.25 95 ILE A C 1
ATOM 771 O O . ILE A 1 95 ? -2.486 3.324 5.913 1.00 94.25 95 ILE A O 1
ATOM 775 N N . LYS A 1 96 ? -3.834 2.352 4.389 1.00 93.88 96 LYS A N 1
ATOM 776 C CA . LYS A 1 96 ? -5.096 2.493 5.104 1.00 93.88 96 LYS A CA 1
ATOM 777 C C . LYS A 1 96 ? -5.526 1.143 5.706 1.00 93.88 96 LYS A C 1
ATOM 779 O O . LYS A 1 96 ? -5.009 0.094 5.335 1.00 93.88 96 LYS A O 1
ATOM 784 N N . PRO A 1 97 ? -6.450 1.139 6.686 1.00 89.00 97 PRO A N 1
ATOM 785 C CA . PRO A 1 97 ? -6.897 -0.096 7.338 1.00 89.00 97 PRO A CA 1
ATOM 786 C C . PRO A 1 97 ? -7.676 -1.070 6.454 1.00 89.00 97 PRO A C 1
ATOM 788 O O . PRO A 1 97 ? -7.987 -2.147 6.939 1.00 89.00 97 PRO A O 1
ATOM 791 N N . ASP A 1 98 ? -8.039 -0.671 5.242 1.00 90.06 98 ASP A N 1
ATOM 792 C CA . ASP A 1 98 ? -8.741 -1.476 4.239 1.00 90.06 98 ASP A CA 1
ATOM 793 C C . ASP A 1 98 ? -7.778 -2.134 3.235 1.00 90.06 98 ASP A C 1
ATOM 795 O O . ASP A 1 98 ? -8.230 -2.706 2.256 1.00 90.06 98 ASP A O 1
ATOM 799 N N . GLY A 1 99 ? -6.460 -2.021 3.443 1.00 87.69 99 GLY A N 1
ATOM 800 C CA . GLY A 1 99 ? -5.453 -2.584 2.540 1.00 87.69 99 GLY A CA 1
ATOM 801 C C . GLY A 1 99 ? -5.121 -1.689 1.345 1.00 87.69 99 GLY A C 1
ATOM 802 O O . GLY A 1 99 ? -4.142 -1.951 0.647 1.00 87.69 99 GLY A O 1
ATOM 803 N N . SER A 1 100 ? -5.854 -0.587 1.150 1.00 94.12 100 SER A N 1
ATOM 804 C CA . SER A 1 100 ? -5.527 0.398 0.121 1.00 94.12 100 SER A CA 1
ATOM 805 C C . SER A 1 100 ? -4.333 1.265 0.526 1.00 94.12 100 SER A C 1
ATOM 807 O O . SER A 1 100 ? -4.118 1.608 1.695 1.00 94.12 100 SER A O 1
ATOM 809 N N . MET A 1 101 ? -3.543 1.655 -0.462 1.00 94.75 101 MET A N 1
ATOM 810 C CA . MET A 1 101 ? -2.352 2.472 -0.319 1.00 94.75 101 MET A CA 1
ATOM 811 C C . MET A 1 101 ? -2.358 3.559 -1.373 1.00 94.75 101 MET A C 1
ATOM 813 O O . MET A 1 101 ? -2.702 3.338 -2.526 1.00 94.75 101 MET A O 1
ATOM 817 N N . THR A 1 102 ? -1.929 4.747 -0.982 1.00 94.25 102 THR A N 1
ATOM 818 C CA . THR A 1 102 ? -1.718 5.848 -1.918 1.00 94.25 102 THR A CA 1
ATOM 819 C C . THR A 1 102 ? -0.248 6.207 -1.867 1.00 94.25 102 THR A C 1
ATOM 821 O O . THR A 1 102 ? 0.248 6.577 -0.798 1.00 94.25 102 THR A O 1
ATOM 824 N N . LEU A 1 103 ? 0.442 6.019 -2.989 1.00 93.81 103 LEU A N 1
ATOM 825 C CA . LEU A 1 103 ? 1.886 6.126 -3.124 1.00 93.81 103 LEU A CA 1
ATOM 826 C C . LEU A 1 103 ? 2.246 7.203 -4.144 1.00 93.81 103 LEU A C 1
ATOM 828 O O . LEU A 1 103 ? 1.675 7.288 -5.224 1.00 93.81 103 LEU A O 1
ATOM 832 N N . THR A 1 104 ? 3.242 8.002 -3.808 1.00 93.25 104 THR A N 1
ATOM 833 C CA . THR A 1 104 ? 3.888 8.944 -4.708 1.00 93.25 104 THR A CA 1
ATOM 834 C C . THR A 1 104 ? 5.096 8.269 -5.338 1.00 93.25 104 THR A C 1
ATOM 836 O O . THR A 1 104 ? 6.015 7.870 -4.619 1.00 93.25 104 THR A O 1
ATOM 839 N N . LEU A 1 105 ? 5.091 8.155 -6.663 1.00 91.12 105 LEU A N 1
ATOM 840 C CA . LEU A 1 105 ? 6.223 7.724 -7.473 1.00 91.12 105 LEU A CA 1
ATOM 841 C C . LEU A 1 105 ? 7.225 8.872 -7.582 1.00 91.12 105 LEU A C 1
ATOM 843 O O . LEU A 1 105 ? 6.885 9.961 -8.050 1.00 91.12 105 LEU A O 1
ATOM 847 N N . ASN A 1 106 ? 8.460 8.614 -7.179 1.00 90.12 106 ASN A N 1
ATOM 848 C CA . ASN A 1 106 ? 9.575 9.539 -7.277 1.00 90.12 106 ASN A CA 1
ATOM 849 C C . ASN A 1 106 ? 10.609 8.956 -8.234 1.00 90.12 106 ASN A C 1
ATOM 851 O O . ASN A 1 106 ? 11.067 7.826 -8.058 1.00 90.12 106 ASN A O 1
ATOM 855 N N . ILE A 1 107 ? 10.973 9.744 -9.238 1.00 86.50 107 ILE A N 1
ATOM 856 C CA . ILE A 1 107 ? 12.015 9.392 -10.198 1.00 86.50 107 ILE A CA 1
ATOM 857 C C . ILE A 1 107 ? 13.305 10.069 -9.746 1.00 86.50 107 ILE A C 1
ATOM 859 O O . ILE A 1 107 ? 13.301 11.243 -9.359 1.00 86.50 107 ILE A O 1
ATOM 863 N N . THR A 1 108 ? 14.412 9.336 -9.785 1.00 81.31 108 THR A N 1
ATOM 864 C CA . THR A 1 108 ? 15.728 9.875 -9.440 1.00 81.31 108 THR A CA 1
ATOM 865 C C . THR A 1 108 ? 16.349 10.535 -10.665 1.00 81.31 108 THR A C 1
ATOM 867 O O . THR A 1 108 ? 16.618 9.880 -11.667 1.00 81.31 108 THR A O 1
ATOM 870 N N . VAL A 1 109 ? 16.608 11.840 -10.585 1.00 79.69 109 VAL A N 1
ATOM 871 C CA . VAL A 1 109 ? 17.300 12.609 -11.627 1.00 79.69 109 VAL A CA 1
ATOM 872 C C . VAL A 1 109 ? 18.587 13.178 -11.034 1.00 79.69 109 VAL A C 1
ATOM 874 O O . VAL A 1 109 ? 18.579 14.126 -10.240 1.00 79.69 109 VAL A O 1
ATOM 877 N N . GLY A 1 110 ? 19.718 12.572 -11.399 1.00 81.00 110 GLY A N 1
ATOM 878 C CA . GLY A 1 110 ? 21.011 12.865 -10.782 1.00 81.00 110 GLY A CA 1
ATOM 879 C C . GLY A 1 110 ? 21.018 12.464 -9.305 1.00 81.00 110 GLY A C 1
ATOM 880 O O . GLY A 1 110 ? 20.884 11.293 -8.980 1.00 81.00 110 GLY A O 1
ATOM 881 N N . TRP A 1 111 ? 21.167 13.439 -8.406 1.00 77.88 111 TRP A N 1
ATOM 882 C CA . TRP A 1 111 ? 21.162 13.228 -6.949 1.00 77.88 111 TRP A CA 1
ATOM 883 C C . TRP A 1 111 ? 19.825 13.584 -6.280 1.00 77.88 111 TRP A C 1
ATOM 885 O O . TRP A 1 111 ? 19.721 13.544 -5.055 1.00 77.88 111 TRP A O 1
ATOM 895 N N . ARG A 1 112 ? 18.817 13.998 -7.058 1.00 81.31 112 ARG A N 1
ATOM 896 C CA . ARG A 1 112 ? 17.521 14.452 -6.539 1.00 81.31 112 ARG A CA 1
ATOM 897 C C . ARG A 1 112 ? 16.425 13.453 -6.873 1.00 81.31 112 ARG A C 1
ATOM 899 O O . ARG A 1 112 ? 16.313 13.021 -8.015 1.00 81.31 112 ARG A O 1
ATOM 906 N N . GLU A 1 113 ? 15.573 13.169 -5.897 1.00 82.69 113 GLU A N 1
ATOM 907 C CA . GLU A 1 113 ? 14.291 12.500 -6.120 1.00 82.69 113 GLU A CA 1
ATOM 908 C C . GLU A 1 113 ? 13.225 13.545 -6.461 1.00 82.69 113 GLU A C 1
ATOM 910 O O . GLU A 1 113 ? 13.046 14.523 -5.729 1.00 82.69 113 GLU A O 1
ATOM 915 N N . ILE A 1 114 ? 12.521 13.342 -7.573 1.00 86.44 114 ILE A N 1
ATOM 916 C CA . ILE A 1 114 ? 11.474 14.245 -8.049 1.00 86.44 114 ILE A CA 1
ATOM 917 C C . ILE A 1 114 ? 10.127 13.510 -7.995 1.00 86.44 114 ILE A C 1
ATOM 919 O O . ILE A 1 114 ? 9.956 12.514 -8.710 1.00 86.44 114 ILE A O 1
ATOM 923 N N . PRO A 1 115 ? 9.156 13.982 -7.188 1.00 88.12 115 PRO A N 1
ATOM 924 C CA . PRO A 1 115 ? 7.816 13.410 -7.183 1.00 88.12 115 PRO A CA 1
ATOM 925 C C . PRO A 1 115 ? 7.184 13.626 -8.554 1.00 88.12 115 PRO A C 1
ATOM 927 O O . PRO A 1 115 ? 7.073 14.757 -9.017 1.00 88.12 115 PRO A O 1
ATOM 930 N N . SER A 1 116 ? 6.807 12.531 -9.203 1.00 86.25 116 SER A N 1
ATOM 931 C CA . SER A 1 116 ? 6.401 12.526 -10.609 1.00 86.25 116 SER A CA 1
ATOM 932 C C . SER A 1 116 ? 4.949 12.106 -10.796 1.00 86.25 116 SER A C 1
ATOM 934 O O . SER A 1 116 ? 4.278 12.632 -11.679 1.00 86.25 116 SER A O 1
ATOM 936 N N . ALA A 1 117 ? 4.431 11.197 -9.967 1.00 87.69 117 ALA A N 1
ATOM 937 C CA . ALA A 1 117 ? 3.057 10.716 -10.087 1.00 87.69 117 ALA A CA 1
ATOM 938 C C . ALA A 1 117 ? 2.491 10.186 -8.770 1.00 87.69 117 ALA A C 1
ATOM 940 O O . ALA A 1 117 ? 3.232 9.873 -7.840 1.00 87.69 117 ALA A O 1
ATOM 941 N N . GLU A 1 118 ? 1.170 10.055 -8.718 1.00 90.38 118 GLU A N 1
ATOM 942 C CA . GLU A 1 118 ? 0.440 9.369 -7.660 1.00 90.38 118 GLU A CA 1
ATOM 943 C C . GLU A 1 118 ? -0.179 8.073 -8.198 1.00 90.38 118 GLU A C 1
ATOM 945 O O . GLU A 1 118 ? -0.781 8.044 -9.273 1.00 90.38 118 GLU A O 1
ATOM 950 N N . ILE A 1 119 ? -0.011 6.995 -7.439 1.00 90.88 119 ILE A N 1
ATOM 951 C CA . ILE A 1 119 ? -0.478 5.645 -7.742 1.00 90.88 119 ILE A CA 1
ATOM 952 C C . ILE A 1 119 ? -1.260 5.147 -6.531 1.00 90.88 119 ILE A C 1
ATOM 954 O O . ILE A 1 119 ? -0.875 5.355 -5.378 1.00 90.88 119 ILE A O 1
ATOM 958 N N . GLU A 1 120 ? -2.374 4.481 -6.784 1.00 93.62 120 GLU A N 1
ATOM 959 C CA . GLU A 1 120 ? -3.125 3.751 -5.778 1.00 93.62 120 GLU A CA 1
ATOM 960 C C . GLU A 1 120 ? -2.849 2.263 -5.926 1.00 93.62 120 GLU A C 1
ATOM 962 O O . GLU A 1 120 ? -2.908 1.726 -7.028 1.00 93.62 120 GLU A O 1
ATOM 967 N N . LEU A 1 121 ? -2.532 1.611 -4.813 1.00 94.06 121 LEU A N 1
ATOM 968 C CA . LEU A 1 121 ? -2.427 0.162 -4.735 1.00 94.06 121 LEU A CA 1
ATOM 969 C C . LEU A 1 121 ? -3.525 -0.359 -3.817 1.00 94.06 121 LEU A C 1
ATOM 971 O O . LEU A 1 121 ? -3.814 0.257 -2.793 1.00 94.06 121 LEU A O 1
ATOM 975 N N . SER A 1 122 ? -4.105 -1.503 -4.141 1.00 94.12 122 SER A N 1
ATOM 976 C CA . SER A 1 122 ? -5.045 -2.204 -3.276 1.00 94.12 122 SER A CA 1
ATOM 977 C C . SER A 1 122 ? -4.697 -3.677 -3.259 1.00 94.12 122 SER A C 1
ATOM 979 O O . SER A 1 122 ? -4.605 -4.299 -4.313 1.00 94.12 122 SER A O 1
ATOM 981 N N . TYR A 1 123 ? -4.504 -4.223 -2.065 1.00 92.69 123 TYR A N 1
ATOM 982 C CA . T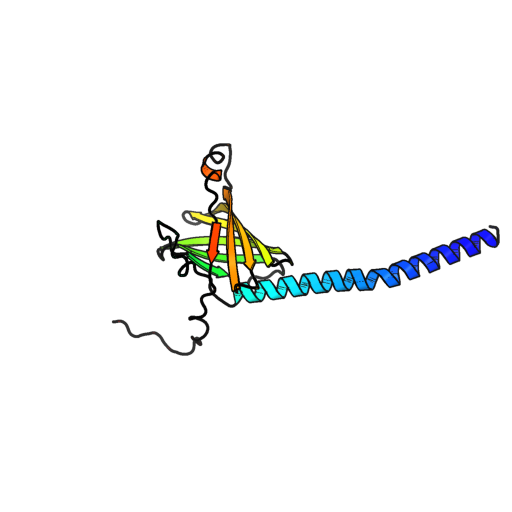YR A 1 123 ? -4.338 -5.659 -1.895 1.00 92.69 123 TYR A CA 1
ATOM 983 C C . TYR A 1 123 ? -5.695 -6.354 -1.970 1.00 92.69 123 TYR A C 1
ATOM 985 O O . TYR A 1 123 ? -6.635 -5.939 -1.290 1.00 92.69 123 TYR A O 1
ATOM 993 N N . ASP A 1 124 ? -5.776 -7.373 -2.818 1.00 90.62 124 ASP A N 1
ATOM 994 C CA . ASP A 1 124 ? -6.908 -8.280 -2.927 1.00 90.62 124 ASP A CA 1
ATOM 995 C C . ASP A 1 124 ? -6.594 -9.555 -2.137 1.00 90.62 124 ASP A C 1
ATOM 997 O O . ASP A 1 124 ? -5.659 -10.288 -2.468 1.00 90.62 124 ASP A O 1
ATOM 1001 N N . GLU A 1 125 ? -7.334 -9.786 -1.050 1.00 87.44 125 GLU A N 1
ATOM 1002 C CA . GLU A 1 125 ? -7.105 -10.943 -0.179 1.00 87.44 125 GLU A CA 1
ATOM 1003 C C . GLU A 1 125 ? -7.573 -12.257 -0.813 1.00 87.44 125 GLU A C 1
ATOM 1005 O O . GLU A 1 125 ? -7.018 -13.305 -0.480 1.00 87.44 125 GLU A O 1
ATOM 1010 N N . ASP A 1 126 ? -8.575 -12.212 -1.697 1.00 87.88 126 ASP A N 1
ATOM 1011 C CA . ASP A 1 126 ? -9.177 -13.412 -2.282 1.00 87.88 126 ASP A CA 1
ATOM 1012 C C . ASP A 1 126 ? -8.268 -14.002 -3.371 1.00 87.88 126 ASP A C 1
ATOM 1014 O O . ASP A 1 126 ? -8.153 -15.223 -3.498 1.00 87.88 126 ASP A O 1
ATOM 1018 N N . GLU A 1 127 ? -7.584 -13.134 -4.122 1.00 86.19 127 GLU A N 1
ATOM 1019 C CA . GLU A 1 127 ? -6.707 -13.513 -5.238 1.00 86.19 127 GLU A CA 1
ATOM 1020 C C . GLU A 1 127 ? -5.195 -13.443 -4.909 1.00 86.19 127 GLU A C 1
ATOM 1022 O O . GLU A 1 127 ? -4.374 -13.824 -5.742 1.00 86.19 127 GLU A O 1
ATOM 1027 N N . ASP A 1 128 ? -4.812 -12.996 -3.702 1.00 88.12 128 ASP A N 1
ATOM 1028 C CA . ASP A 1 128 ? -3.418 -12.758 -3.253 1.00 88.12 128 ASP A CA 1
ATOM 1029 C C . ASP A 1 128 ? -2.596 -11.917 -4.252 1.00 88.12 128 ASP A C 1
ATOM 1031 O O . ASP A 1 128 ? -1.465 -12.249 -4.625 1.00 88.12 128 ASP A O 1
ATOM 1035 N N . LEU A 1 129 ? -3.178 -10.801 -4.699 1.00 89.94 129 LEU A N 1
ATOM 1036 C CA . LEU A 1 129 ? -2.553 -9.887 -5.656 1.00 89.94 129 LEU A CA 1
ATOM 1037 C C . LEU A 1 129 ? -2.659 -8.421 -5.235 1.00 89.94 129 LEU A C 1
ATOM 1039 O O . LEU A 1 129 ? -3.498 -8.020 -4.428 1.00 89.94 129 LEU A O 1
ATOM 1043 N N . LEU A 1 130 ? -1.774 -7.595 -5.788 1.00 91.69 130 LEU A N 1
ATOM 1044 C CA . LEU A 1 130 ? -1.834 -6.144 -5.670 1.00 91.69 130 LEU A CA 1
ATOM 1045 C C . LEU A 1 130 ? -2.379 -5.553 -6.964 1.00 91.69 130 LEU A C 1
ATOM 1047 O O . LEU A 1 130 ? -1.715 -5.555 -7.997 1.00 91.69 130 LEU A O 1
ATOM 1051 N N . ASN A 1 131 ? -3.562 -4.966 -6.877 1.00 91.88 131 ASN A N 1
ATOM 1052 C CA . ASN A 1 131 ? -4.099 -4.125 -7.932 1.00 91.88 131 ASN A CA 1
ATOM 1053 C C . ASN A 1 131 ? -3.431 -2.757 -7.863 1.00 91.88 131 ASN A C 1
ATOM 1055 O O . ASN A 1 131 ? -3.413 -2.134 -6.800 1.00 91.88 131 ASN A O 1
ATOM 1059 N N . TYR A 1 132 ? -2.916 -2.263 -8.984 1.00 90.44 132 TYR A N 1
ATOM 1060 C CA . TYR A 1 132 ? -2.409 -0.902 -9.086 1.00 90.44 132 TYR A CA 1
ATOM 1061 C C . TYR A 1 132 ? -3.238 -0.075 -10.054 1.00 90.44 132 TYR A C 1
ATOM 1063 O O . TYR A 1 132 ? -3.745 -0.567 -11.062 1.00 90.44 132 TYR A O 1
ATOM 1071 N N . ARG A 1 133 ? -3.346 1.215 -9.751 1.00 89.38 133 ARG A N 1
ATOM 1072 C CA . ARG A 1 133 ? -4.000 2.197 -10.602 1.00 89.38 133 ARG A CA 1
ATOM 1073 C C . ARG A 1 133 ? -3.257 3.519 -10.558 1.00 89.38 133 ARG A C 1
ATOM 1075 O O . ARG A 1 133 ? -3.021 4.086 -9.492 1.00 89.38 133 ARG A O 1
ATOM 1082 N N . PHE A 1 134 ? -2.924 4.033 -11.728 1.00 87.69 134 PHE A N 1
ATOM 1083 C CA . PHE A 1 134 ? -2.411 5.382 -11.881 1.00 87.69 134 PHE A CA 1
ATOM 1084 C C . PHE A 1 134 ? -3.502 6.414 -11.554 1.00 87.69 134 PHE A C 1
ATOM 1086 O O . PHE A 1 134 ? -4.622 6.312 -12.050 1.00 87.69 134 PHE A O 1
ATOM 1093 N N . LYS A 1 135 ? -3.194 7.414 -10.719 1.00 85.94 135 LYS A N 1
ATOM 1094 C CA . LYS A 1 135 ? -4.127 8.512 -10.418 1.00 85.94 135 LYS A CA 1
ATOM 1095 C C . LYS A 1 135 ? -3.887 9.716 -11.310 1.00 85.94 135 LYS A C 1
ATOM 1097 O O . LYS A 1 135 ? -4.775 10.118 -12.052 1.00 85.94 135 LYS A O 1
ATOM 1102 N N . HIS A 1 136 ? -2.713 10.325 -11.192 1.00 83.75 136 HIS A N 1
ATOM 1103 C CA . HIS A 1 136 ? -2.326 11.498 -11.973 1.00 83.75 136 HIS A CA 1
ATOM 1104 C C . HIS A 1 136 ? -0.830 11.789 -11.819 1.00 83.75 136 HIS A C 1
ATOM 1106 O O . HIS A 1 136 ? -0.181 11.351 -10.867 1.00 83.75 136 HIS A O 1
ATOM 1112 N N . TYR A 1 137 ? -0.286 12.589 -12.735 1.00 84.38 137 TYR A N 1
ATOM 1113 C CA . TYR A 1 137 ? 1.063 13.137 -12.613 1.00 84.38 137 TYR A CA 1
ATOM 1114 C C . TYR A 1 137 ? 1.108 14.259 -11.564 1.00 84.38 137 TYR A C 1
ATOM 1116 O O . TYR A 1 137 ? 0.121 14.954 -11.314 1.00 84.38 137 TYR A O 1
ATOM 1124 N N . LEU A 1 138 ? 2.272 14.448 -10.952 1.00 79.44 138 LEU A N 1
ATOM 1125 C CA . LEU A 1 138 ? 2.577 15.525 -10.017 1.00 79.44 138 LEU A CA 1
ATOM 1126 C C . LEU A 1 138 ? 3.542 16.487 -10.727 1.00 79.44 138 LEU A C 1
ATOM 1128 O O . LEU A 1 138 ? 4.730 16.214 -10.841 1.00 79.44 138 LEU A O 1
ATOM 1132 N N . GLY A 1 139 ? 3.029 17.596 -11.268 1.00 66.06 139 GLY A N 1
ATOM 1133 C CA . GLY A 1 139 ? 3.826 18.573 -12.021 1.00 66.06 139 GLY A CA 1
ATOM 1134 C C . GLY A 1 139 ? 3.087 19.896 -12.245 1.00 66.06 139 GLY A C 1
ATOM 1135 O O . GLY A 1 139 ? 1.865 19.911 -12.381 1.00 66.06 139 GLY A O 1
ATOM 1136 N N . GLN A 1 140 ? 3.833 21.008 -12.225 1.00 54.25 140 GLN A N 1
ATOM 1137 C CA . GLN A 1 140 ? 3.318 22.382 -12.292 1.00 54.25 140 GLN A CA 1
ATOM 1138 C C . GLN A 1 140 ? 2.683 22.719 -13.654 1.00 54.25 140 GLN A C 1
ATOM 1140 O O . GLN A 1 140 ? 3.308 22.554 -14.695 1.00 54.25 140 GLN A O 1
ATOM 1145 N N . ASN A 1 141 ? 1.493 23.325 -13.594 1.00 46.62 141 ASN A N 1
ATOM 1146 C CA . ASN A 1 141 ? 0.870 24.157 -14.631 1.00 46.62 141 ASN A CA 1
ATOM 1147 C C . ASN A 1 141 ? 0.476 23.458 -15.948 1.00 46.62 141 ASN A C 1
ATOM 1149 O O . ASN A 1 141 ? 1.124 23.634 -16.974 1.00 46.62 141 ASN A O 1
ATOM 1153 N N . GLY A 1 142 ? -0.665 22.759 -15.944 1.00 44.09 142 GLY A N 1
ATOM 1154 C CA . GLY A 1 142 ? -1.556 22.645 -17.116 1.00 44.09 142 GLY A CA 1
ATOM 1155 C C . GLY A 1 142 ? -1.071 21.846 -18.335 1.00 44.09 142 GLY A C 1
ATOM 1156 O O . GLY A 1 142 ? -1.842 21.676 -19.269 1.00 44.09 142 GLY A O 1
ATOM 1157 N N . LEU A 1 143 ? 0.159 21.325 -18.341 1.00 47.91 143 LEU A N 1
ATOM 1158 C CA . LEU A 1 143 ? 0.672 20.441 -19.402 1.00 47.91 143 LEU A CA 1
ATOM 1159 C C . LEU A 1 143 ? 0.324 18.954 -19.181 1.00 47.91 143 LEU A C 1
ATOM 1161 O O . LEU A 1 143 ? 0.516 18.141 -20.079 1.00 47.91 143 LEU A O 1
ATOM 1165 N N . ASN A 1 144 ? -0.205 18.597 -18.004 1.00 51.69 144 ASN A N 1
ATOM 1166 C CA . ASN A 1 144 ? -0.463 17.209 -17.595 1.00 51.69 144 ASN A CA 1
ATOM 1167 C C . ASN A 1 144 ? -1.914 16.733 -17.799 1.00 51.69 144 ASN A C 1
ATOM 1169 O O . ASN A 1 144 ? -2.176 15.541 -17.635 1.00 51.69 144 ASN A O 1
ATOM 1173 N N . ASP A 1 145 ? -2.844 17.617 -18.177 1.00 51.53 145 ASP A N 1
ATOM 1174 C CA . ASP A 1 145 ? -4.259 17.252 -18.371 1.00 51.53 145 ASP A CA 1
ATOM 1175 C C . ASP A 1 145 ? -4.492 16.352 -19.600 1.00 51.53 145 ASP A C 1
ATOM 1177 O O . ASP A 1 145 ? -5.500 15.652 -19.664 1.00 51.53 145 ASP A O 1
ATOM 1181 N N . ASP A 1 146 ? -3.556 16.311 -20.556 1.00 52.00 146 ASP A N 1
ATOM 1182 C CA . ASP A 1 146 ? -3.622 15.380 -21.695 1.00 52.00 146 ASP A CA 1
ATOM 1183 C C . ASP A 1 146 ? -2.956 14.021 -21.405 1.00 52.00 146 ASP A C 1
ATOM 1185 O O . ASP A 1 146 ? -3.330 13.017 -22.011 1.00 52.00 146 ASP A O 1
ATOM 1189 N N . LEU A 1 147 ? -2.021 13.949 -20.447 1.00 51.16 147 LEU A N 1
ATOM 1190 C CA . LEU A 1 147 ? -1.340 12.707 -20.048 1.00 51.16 147 LEU A CA 1
ATOM 1191 C C . LEU A 1 147 ? -2.104 11.925 -18.967 1.00 51.16 147 LEU A C 1
ATOM 1193 O O . LEU A 1 147 ? -1.921 10.717 -18.84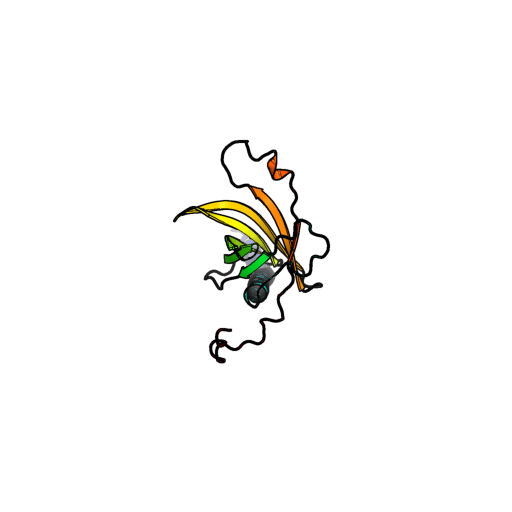3 1.00 51.16 147 LEU A O 1
ATOM 1197 N N . SER A 1 148 ? -3.012 12.573 -18.230 1.00 51.75 148 SER A N 1
ATOM 1198 C CA . SER A 1 148 ? -3.961 11.905 -17.322 1.00 51.75 148 SER A CA 1
ATOM 1199 C C . SER A 1 148 ? -4.998 11.034 -18.050 1.00 51.75 148 SER A C 1
ATOM 1201 O O . SER A 1 148 ? -5.720 10.278 -17.406 1.00 51.75 148 SER A O 1
ATOM 1203 N N . ARG A 1 149 ? -5.060 11.100 -19.390 1.00 50.16 149 ARG A N 1
ATOM 1204 C CA . ARG A 1 149 ? -5.913 10.235 -20.225 1.00 50.16 149 ARG A CA 1
ATOM 1205 C C . ARG A 1 149 ? -5.463 8.781 -20.267 1.00 50.16 149 ARG A C 1
ATOM 1207 O O . ARG A 1 149 ? -6.236 7.929 -20.700 1.00 50.16 149 ARG A O 1
ATOM 1214 N N . PHE A 1 150 ? -4.234 8.491 -19.856 1.00 54.53 150 PHE A N 1
ATOM 1215 C CA . PHE A 1 150 ? -3.773 7.120 -19.769 1.00 54.53 150 PHE A CA 1
ATOM 1216 C C . PHE A 1 150 ? -4.145 6.528 -18.399 1.00 54.53 150 PHE A C 1
ATOM 1218 O O . PHE A 1 150 ? -3.422 6.688 -17.417 1.00 54.53 150 PHE A O 1
ATOM 1225 N N . ASP A 1 151 ? -5.297 5.852 -18.336 1.00 60.19 151 ASP A N 1
ATOM 1226 C CA . ASP A 1 151 ? -5.718 5.058 -17.171 1.00 60.19 151 ASP A CA 1
ATOM 1227 C C . ASP A 1 151 ? -4.932 3.73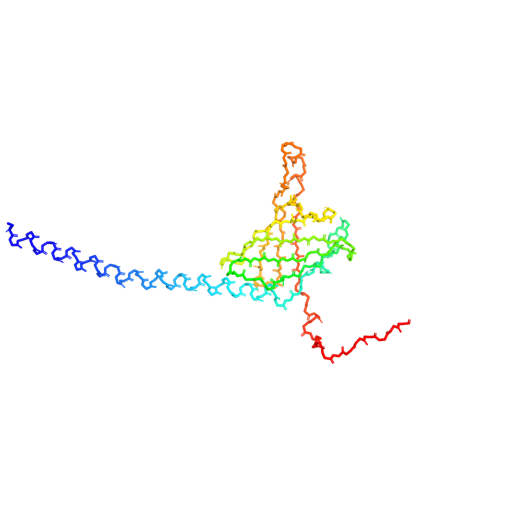7 -17.189 1.00 60.19 151 ASP A C 1
ATOM 1229 O O . ASP A 1 151 ? -5.365 2.725 -17.743 1.00 60.19 151 ASP A O 1
ATOM 1233 N N . PHE A 1 152 ? -3.705 3.771 -16.670 1.00 72.44 152 PHE A N 1
ATOM 1234 C CA . PHE A 1 152 ? -2.905 2.564 -16.502 1.00 72.44 152 PHE A CA 1
ATOM 1235 C C . PHE A 1 152 ? -3.294 1.888 -15.191 1.00 72.44 152 PHE A C 1
ATOM 1237 O O . PHE A 1 152 ? -3.082 2.421 -14.098 1.00 72.44 152 PHE A O 1
ATOM 1244 N N . SER A 1 153 ? -3.849 0.691 -15.313 1.00 82.69 153 SER A N 1
ATOM 1245 C CA . SER A 1 153 ? -4.118 -0.205 -14.198 1.00 82.69 153 SER A CA 1
ATOM 1246 C C . SER A 1 153 ? -3.612 -1.594 -14.540 1.00 82.69 153 SER A C 1
ATOM 1248 O O . SER A 1 153 ? -3.439 -1.928 -15.713 1.00 82.69 153 SER A O 1
ATOM 1250 N N . GLY A 1 154 ? -3.336 -2.381 -13.513 1.00 85.81 154 GLY A N 1
ATOM 1251 C CA . GLY A 1 154 ? -2.876 -3.744 -13.690 1.00 85.81 154 GLY A CA 1
ATOM 1252 C C . GLY A 1 154 ? -2.740 -4.464 -12.364 1.00 85.81 154 GLY A C 1
ATOM 1253 O O . GLY A 1 154 ? -3.146 -3.961 -11.312 1.00 85.81 154 GLY A O 1
ATOM 1254 N N . MET A 1 155 ? -2.160 -5.652 -12.442 1.00 88.88 155 MET A N 1
ATOM 1255 C CA . MET A 1 155 ? -2.016 -6.568 -11.322 1.00 88.88 155 MET A CA 1
ATOM 1256 C C . MET A 1 155 ? -0.540 -6.881 -11.100 1.00 88.88 155 MET A C 1
ATOM 1258 O O . MET A 1 155 ? 0.231 -7.023 -12.049 1.00 88.88 155 MET A O 1
ATOM 1262 N N . LEU A 1 156 ? -0.156 -6.983 -9.832 1.00 88.62 156 LEU A N 1
ATOM 1263 C CA . LEU A 1 156 ? 1.129 -7.511 -9.405 1.00 88.62 156 LEU A CA 1
ATOM 1264 C C . LEU A 1 156 ? 0.872 -8.760 -8.568 1.00 88.62 156 LEU A C 1
ATOM 1266 O O . LEU A 1 156 ? 0.192 -8.707 -7.542 1.00 88.62 156 LEU A O 1
ATOM 1270 N N . TRP A 1 157 ? 1.438 -9.875 -8.999 1.00 88.44 157 TRP A N 1
ATOM 1271 C CA . TRP A 1 157 ? 1.413 -11.136 -8.280 1.00 88.44 157 TRP A CA 1
ATOM 1272 C C . TRP A 1 157 ? 2.527 -11.176 -7.256 1.00 88.44 157 TRP A C 1
ATOM 1274 O O . TRP A 1 157 ? 3.632 -10.674 -7.472 1.00 88.44 157 TRP A O 1
ATOM 1284 N N . ARG A 1 158 ? 2.248 -11.820 -6.130 1.00 86.25 158 ARG A N 1
ATOM 1285 C CA . ARG A 1 158 ? 3.278 -12.131 -5.154 1.00 86.25 158 ARG A CA 1
ATOM 1286 C C . ARG A 1 158 ? 4.300 -13.083 -5.776 1.00 86.25 158 ARG A C 1
ATOM 1288 O O . ARG A 1 158 ? 3.952 -14.185 -6.199 1.00 86.25 158 ARG A O 1
ATOM 1295 N N . ASN A 1 159 ? 5.574 -12.700 -5.763 1.00 77.56 159 ASN A N 1
ATOM 1296 C CA . ASN A 1 159 ? 6.650 -13.614 -6.117 1.00 77.56 159 ASN A CA 1
ATOM 1297 C C . ASN A 1 159 ? 6.874 -14.589 -4.955 1.00 77.56 159 ASN A C 1
ATOM 1299 O O . ASN A 1 159 ? 7.557 -14.286 -3.976 1.00 77.56 159 ASN A O 1
ATOM 1303 N N . THR A 1 160 ? 6.239 -15.754 -5.044 1.00 64.62 160 THR A N 1
ATOM 1304 C CA . THR A 1 160 ? 6.331 -16.814 -4.035 1.00 64.62 160 THR A CA 1
ATOM 1305 C C . THR A 1 160 ? 7.573 -17.691 -4.197 1.00 64.62 160 THR A C 1
ATOM 1307 O O . THR A 1 160 ? 7.881 -18.464 -3.295 1.00 64.62 160 THR A O 1
ATOM 1310 N N . LEU A 1 161 ? 8.323 -17.552 -5.298 1.00 57.41 161 LEU A N 1
ATOM 1311 C CA . LEU A 1 161 ? 9.524 -18.348 -5.575 1.00 57.41 161 LEU A CA 1
ATOM 1312 C C . LEU A 1 161 ? 10.767 -17.850 -4.815 1.00 57.41 161 LEU A C 1
ATOM 1314 O O . LEU A 1 161 ? 11.721 -18.605 -4.653 1.00 57.41 161 LEU A O 1
ATOM 1318 N N . GLU A 1 162 ? 10.756 -16.619 -4.295 1.00 52.84 162 GLU A N 1
ATOM 1319 C CA . GLU A 1 162 ? 11.836 -16.078 -3.449 1.00 52.84 162 GLU A CA 1
ATOM 1320 C C . GLU A 1 162 ? 11.665 -16.372 -1.944 1.00 52.84 162 GLU A C 1
ATOM 1322 O O . GLU A 1 162 ? 12.533 -16.018 -1.147 1.00 52.84 162 GLU A O 1
ATOM 1327 N N . LEU A 1 163 ? 10.585 -17.047 -1.528 1.00 48.31 163 LEU A N 1
ATOM 1328 C CA . LEU A 1 163 ? 10.333 -17.393 -0.118 1.00 48.31 163 LEU A CA 1
ATOM 1329 C C . LEU A 1 163 ? 11.274 -18.480 0.453 1.00 48.31 163 LEU A C 1
ATOM 1331 O O . LEU A 1 163 ? 11.128 -18.826 1.622 1.00 48.31 163 LEU A O 1
ATOM 1335 N N . ASP A 1 164 ? 12.252 -18.971 -0.319 1.00 40.69 164 ASP A N 1
ATOM 1336 C CA . ASP A 1 164 ? 13.122 -20.103 0.046 1.00 40.69 164 ASP A CA 1
ATOM 1337 C C . ASP A 1 164 ? 14.618 -19.907 -0.302 1.00 40.69 164 ASP A C 1
ATOM 1339 O O . ASP A 1 164 ? 15.326 -20.857 -0.636 1.00 40.69 164 ASP A O 1
ATOM 1343 N N . TYR A 1 165 ? 15.157 -18.691 -0.171 1.00 36.09 165 TYR A N 1
ATOM 1344 C CA . TYR A 1 165 ? 16.613 -18.522 -0.037 1.00 36.09 165 TYR A CA 1
ATOM 1345 C C . TYR A 1 165 ? 16.967 -17.897 1.307 1.00 36.09 165 TYR A C 1
ATOM 1347 O O . TYR A 1 165 ? 17.098 -16.680 1.424 1.00 36.09 165 TYR A O 1
ATOM 1355 N N . PRO A 1 166 ? 17.156 -18.720 2.351 1.00 39.31 166 PRO A N 1
ATOM 1356 C CA . PRO A 1 166 ? 17.953 -18.291 3.481 1.00 39.31 166 PRO A CA 1
ATOM 1357 C C . PRO A 1 166 ? 19.301 -17.724 3.002 1.00 39.31 166 PRO A C 1
ATOM 1359 O O . PRO A 1 166 ? 20.030 -18.400 2.274 1.00 39.31 166 PRO A O 1
ATOM 1362 N N . ASP A 1 167 ? 19.668 -16.533 3.490 1.00 46.19 167 ASP A N 1
ATOM 1363 C CA . ASP A 1 167 ? 20.944 -15.812 3.274 1.00 46.19 167 ASP A CA 1
ATOM 1364 C C . ASP A 1 167 ? 22.227 -16.611 3.640 1.00 46.19 167 ASP A C 1
ATOM 1366 O O . ASP A 1 167 ? 23.323 -16.061 3.741 1.00 46.19 167 ASP A O 1
ATOM 1370 N N . HIS A 1 168 ? 22.127 -17.918 3.897 1.00 42.38 168 HIS A N 1
ATOM 1371 C CA . HIS A 1 168 ? 23.217 -18.782 4.350 1.00 42.38 168 HIS A CA 1
ATOM 1372 C C . HIS A 1 168 ? 23.897 -19.566 3.219 1.00 42.38 168 HIS A C 1
ATOM 1374 O O . HIS A 1 168 ? 24.896 -20.238 3.482 1.00 42.38 168 HIS A O 1
ATOM 1380 N N . LEU A 1 169 ? 23.398 -19.523 1.980 1.00 40.31 169 LEU A N 1
ATOM 1381 C CA . LEU A 1 169 ? 24.035 -20.225 0.864 1.00 40.31 169 LEU A CA 1
ATOM 1382 C C . LEU A 1 169 ? 24.776 -19.235 -0.031 1.00 40.31 169 LEU A C 1
ATOM 1384 O O . LEU A 1 169 ? 24.196 -18.382 -0.693 1.00 40.31 169 LEU A O 1
ATOM 1388 N N . GLY A 1 170 ? 26.102 -19.343 0.047 1.00 39.19 170 GLY A N 1
ATOM 1389 C CA . GLY A 1 170 ? 27.069 -18.460 -0.580 1.00 39.19 170 GLY A CA 1
ATOM 1390 C C . GLY A 1 170 ? 26.877 -18.266 -2.083 1.00 39.19 170 GLY A C 1
ATOM 1391 O O . GLY A 1 170 ? 26.293 -19.087 -2.783 1.00 39.19 170 GLY A O 1
ATOM 1392 N N . LYS A 1 171 ? 27.431 -17.137 -2.536 1.00 38.84 171 LYS A N 1
ATOM 1393 C CA . LYS A 1 171 ? 27.555 -16.677 -3.923 1.00 38.84 171 LYS A CA 1
ATOM 1394 C C . LYS A 1 171 ? 27.579 -17.829 -4.936 1.00 38.84 171 LYS A C 1
ATOM 1396 O O . LYS A 1 171 ? 28.451 -18.695 -4.855 1.00 38.84 171 LYS A O 1
ATOM 1401 N N . MET A 1 172 ? 26.686 -17.774 -5.927 1.00 37.34 172 MET A N 1
ATOM 1402 C CA . MET A 1 172 ? 26.822 -18.596 -7.131 1.00 37.34 172 MET A CA 1
ATOM 1403 C C . MET A 1 172 ? 28.194 -18.341 -7.775 1.00 37.34 172 MET A C 1
ATOM 1405 O O . MET A 1 172 ? 28.640 -17.187 -7.817 1.00 37.34 172 MET A O 1
ATOM 1409 N N . PRO A 1 173 ? 28.886 -19.386 -8.258 1.00 37.28 173 PRO A N 1
ATOM 1410 C CA . PRO A 1 173 ? 30.120 -19.193 -8.995 1.00 37.28 173 PRO A CA 1
ATOM 1411 C C . PRO A 1 173 ? 29.808 -18.530 -10.345 1.00 37.28 173 PRO A C 1
ATOM 1413 O O . PRO A 1 173 ? 28.756 -18.802 -10.929 1.00 37.28 173 PRO A O 1
ATOM 1416 N N . PRO A 1 174 ? 30.701 -17.660 -10.844 1.00 43.62 174 PRO A N 1
ATOM 1417 C CA . PRO A 1 174 ? 30.547 -17.085 -12.170 1.00 43.62 174 PRO A CA 1
ATOM 1418 C C . PRO A 1 174 ? 30.657 -18.187 -13.231 1.00 43.62 174 PRO A C 1
ATOM 1420 O O . PRO A 1 174 ? 31.487 -19.091 -13.107 1.00 43.62 174 PRO A O 1
ATOM 1423 N N . SER A 1 175 ? 29.794 -18.087 -14.241 1.00 48.56 175 SER A N 1
ATOM 1424 C CA . SER A 1 175 ? 29.837 -18.848 -15.496 1.00 48.56 175 SER A CA 1
ATOM 1425 C C . SER A 1 175 ? 31.139 -18.641 -16.257 1.00 48.56 175 SER A C 1
ATOM 1427 O O . SER A 1 175 ? 31.567 -17.463 -16.323 1.00 48.56 175 SER A O 1
#

Foldseek 3Di:
DDPVVVVVVVVVVVVVVVVCVVVVVVVVVVVVLFLVLLQVLLCLQQVFWWWQPVDPPDPPDWIWIKHWDDDDDSFWTKIWIDTPNPAIWIWTWGAGSQQKTKIFIWHDDPNDTHRFFIKIWHQDPVQRKIKIWTQFTDDDDDPGPVVNVDTDIDIIHTPPVVNPDDPPDDDDDDD

Sequence (175 aa):
MKLSDSIAFISLIVSTFAFLASTYPHIMDWKRNRRKSITYFKRIITSTKWTNEGDIYFSPKSHFDLSFLEVPGRTNVYAELIVNGDESATLRGKIKPDGSMTLTLNITVGWREIPSAEIELSYDEDEDLLNYRFKHYLGQNGLNDDLSRFDFSGMLWRNTLELDYPDHLGKMPPS